Protein AF-A0A919SMQ1-F1 (afdb_monomer)

Radius of gyration: 13.42 Å; Cα contacts (8 Å, |Δi|>4): 81; chains: 1; bounding box: 36×20×33 Å

Mean predicted aligned error: 3.51 Å

Solvent-accessible surface area (backbone atoms only — not comparable to full-atom values): 5687 Å² total; per-residue (Å²): 104,67,73,59,51,52,50,40,51,54,50,43,54,51,53,53,50,55,45,63,66,43,90,88,48,80,64,47,72,66,58,54,47,54,51,48,48,54,37,41,45,47,50,40,54,54,21,54,76,47,81,59,67,58,54,54,78,65,55,49,51,48,52,51,49,47,57,54,47,53,41,44,76,69,69,42,61,51,61,60,52,18,53,77,70,77,45,52,61,82,48,73,59,51,85,54,62,83,122

Structure (mmCIF, N/CA/C/O backbone):
data_AF-A0A919SMQ1-F1
#
_entry.id   AF-A0A919SMQ1-F1
#
loop_
_atom_site.group_PDB
_atom_site.id
_atom_site.type_symbol
_atom_site.label_atom_id
_atom_site.label_alt_id
_atom_site.label_comp_id
_atom_site.label_asym_id
_atom_site.label_entity_id
_atom_site.label_seq_id
_atom_site.pdbx_PDB_ins_code
_atom_site.Cartn_x
_atom_site.Cartn_y
_atom_site.C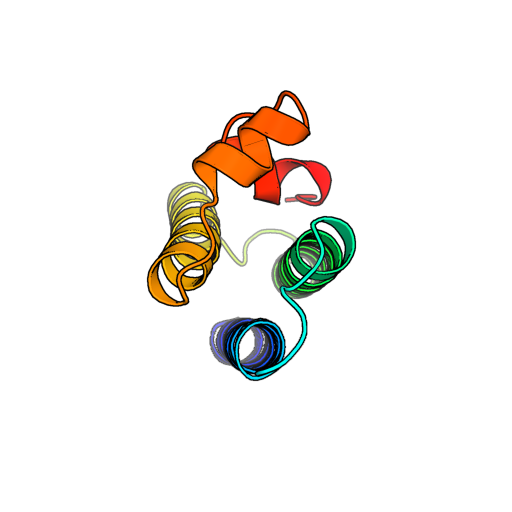artn_z
_atom_site.occupancy
_atom_site.B_iso_or_equiv
_atom_site.auth_seq_id
_atom_site.auth_comp_id
_atom_site.auth_asym_id
_atom_site.auth_atom_id
_atom_site.pdbx_PDB_model_num
ATOM 1 N N . MET A 1 1 ? -5.254 -5.901 17.399 1.00 88.06 1 MET A N 1
ATOM 2 C CA . MET A 1 1 ? -5.059 -5.009 16.247 1.00 88.06 1 MET A CA 1
ATOM 3 C C . MET A 1 1 ? -3.571 -4.892 15.950 1.00 88.06 1 MET A C 1
ATOM 5 O O . MET A 1 1 ? -3.138 -5.571 15.033 1.00 88.06 1 MET A O 1
ATOM 9 N N . LEU A 1 2 ? -2.781 -4.217 16.798 1.00 92.62 2 LEU A N 1
ATOM 10 C CA . LEU A 1 2 ? -1.348 -3.957 16.563 1.00 92.62 2 LEU A CA 1
ATOM 11 C C . LEU A 1 2 ? -0.519 -5.187 16.157 1.00 92.62 2 LEU A C 1
ATOM 13 O O . LEU A 1 2 ? 0.041 -5.190 15.075 1.00 92.62 2 LEU A O 1
ATOM 17 N N . ALA A 1 3 ? -0.528 -6.271 16.940 1.00 95.56 3 ALA A N 1
ATOM 18 C CA . ALA A 1 3 ? 0.273 -7.463 16.619 1.00 95.56 3 ALA A CA 1
ATOM 19 C C . ALA A 1 3 ? -0.081 -8.121 15.265 1.00 95.56 3 ALA A C 1
ATOM 21 O O . ALA A 1 3 ? 0.782 -8.698 14.607 1.00 95.56 3 ALA A O 1
ATOM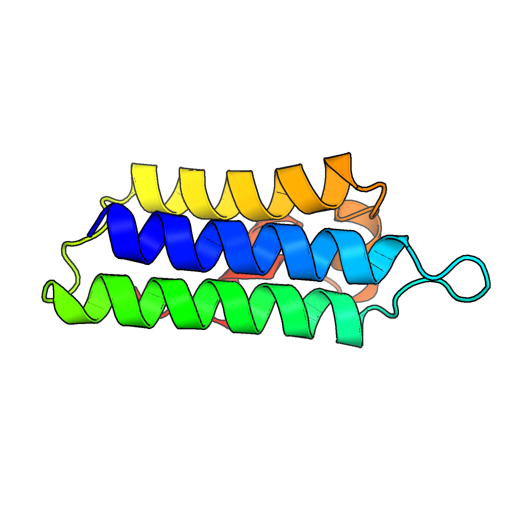 22 N N . GLU A 1 4 ? -1.345 -8.045 14.838 1.00 95.25 4 GLU A N 1
ATOM 23 C CA . GLU A 1 4 ? -1.767 -8.595 13.543 1.00 95.25 4 GLU A CA 1
ATOM 24 C C . GLU A 1 4 ? -1.401 -7.647 12.393 1.00 95.25 4 GLU A C 1
ATOM 26 O O . GLU A 1 4 ? -0.998 -8.116 11.330 1.00 95.25 4 GLU A O 1
ATOM 31 N N . THR A 1 5 ? -1.481 -6.331 12.622 1.00 96.94 5 THR A N 1
ATOM 32 C CA . THR A 1 5 ? -0.960 -5.312 11.699 1.00 96.94 5 THR A CA 1
ATOM 33 C C . THR A 1 5 ? 0.547 -5.488 11.512 1.00 96.94 5 THR A C 1
ATOM 35 O O . THR A 1 5 ? 1.002 -5.640 10.383 1.00 96.94 5 THR A O 1
ATOM 38 N N . ASP A 1 6 ? 1.313 -5.580 12.602 1.00 97.50 6 ASP A N 1
ATOM 39 C CA . ASP A 1 6 ? 2.767 -5.779 12.573 1.00 97.50 6 ASP A CA 1
ATOM 40 C C . ASP A 1 6 ? 3.142 -7.046 11.810 1.00 97.50 6 ASP A C 1
ATOM 42 O O . ASP A 1 6 ? 4.079 -7.052 11.016 1.00 97.50 6 ASP A O 1
ATOM 46 N N . LYS A 1 7 ? 2.384 -8.128 12.002 1.00 97.69 7 LYS A N 1
ATOM 47 C CA . LYS A 1 7 ? 2.578 -9.372 11.258 1.00 97.69 7 LYS A CA 1
ATOM 48 C C . LYS A 1 7 ? 2.346 -9.188 9.755 1.00 97.69 7 LYS A C 1
ATOM 50 O O . LYS A 1 7 ? 3.121 -9.728 8.964 1.00 97.69 7 LYS A O 1
ATOM 55 N N . ALA A 1 8 ? 1.302 -8.457 9.358 1.00 97.38 8 ALA A N 1
ATOM 56 C CA . ALA A 1 8 ? 1.030 -8.159 7.952 1.00 97.38 8 ALA A CA 1
ATOM 57 C C . ALA A 1 8 ? 2.155 -7.313 7.333 1.00 97.38 8 ALA A C 1
ATOM 59 O O . ALA A 1 8 ? 2.652 -7.655 6.261 1.00 97.38 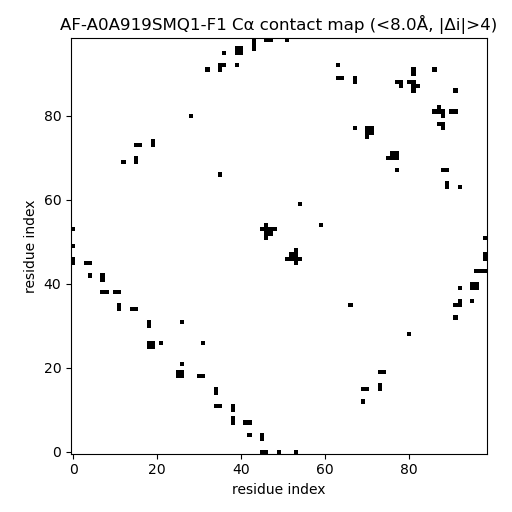8 ALA A O 1
ATOM 60 N N . LEU A 1 9 ? 2.614 -6.277 8.042 1.00 98.00 9 LEU A N 1
ATOM 61 C CA . LEU A 1 9 ? 3.694 -5.402 7.579 1.00 98.00 9 LEU A CA 1
ATOM 62 C C . LEU A 1 9 ? 5.052 -6.116 7.549 1.00 98.00 9 LEU A C 1
ATOM 64 O O . LEU A 1 9 ? 5.775 -6.004 6.568 1.00 98.00 9 LEU A O 1
ATOM 68 N N . THR A 1 10 ? 5.362 -6.947 8.546 1.00 98.12 10 THR A N 1
ATOM 69 C CA . THR A 1 10 ? 6.584 -7.771 8.557 1.00 98.12 10 THR A CA 1
ATOM 70 C C . THR A 1 10 ? 6.608 -8.716 7.357 1.00 98.12 10 THR A C 1
ATOM 72 O O . THR A 1 10 ? 7.640 -8.893 6.712 1.00 98.12 10 THR A O 1
ATOM 75 N N . ARG A 1 11 ? 5.467 -9.340 7.024 1.00 98.19 11 ARG A N 1
ATOM 76 C CA . ARG A 1 11 ? 5.386 -10.200 5.839 1.00 98.19 11 ARG A CA 1
ATOM 77 C C . ARG A 1 11 ? 5.604 -9.403 4.556 1.00 98.19 11 ARG A C 1
ATOM 79 O O . ARG A 1 11 ? 6.326 -9.875 3.684 1.00 98.19 11 ARG A O 1
ATOM 86 N N . PHE A 1 12 ? 4.994 -8.227 4.459 1.00 97.94 12 PHE A N 1
ATOM 87 C CA . PHE A 1 12 ? 5.187 -7.318 3.338 1.00 97.94 12 PHE A CA 1
ATOM 88 C C . PHE A 1 12 ? 6.662 -6.933 3.163 1.00 97.94 12 PHE A C 1
ATOM 90 O O . PHE A 1 12 ? 7.181 -7.026 2.058 1.00 97.94 12 PHE A O 1
ATOM 97 N N . GLU A 1 13 ? 7.369 -6.585 4.238 1.00 97.69 13 GLU A N 1
ATOM 98 C CA . GLU A 1 13 ? 8.794 -6.244 4.169 1.00 97.69 13 GLU A CA 1
ATOM 99 C C . GLU A 1 13 ? 9.660 -7.407 3.668 1.00 97.69 13 GLU A C 1
ATOM 101 O O . GLU A 1 13 ? 10.582 -7.190 2.881 1.00 97.69 13 GLU A O 1
ATOM 106 N N . VAL A 1 14 ? 9.346 -8.642 4.077 1.00 97.12 14 VAL A N 1
ATOM 107 C CA . VAL A 1 14 ? 10.001 -9.848 3.544 1.00 97.12 14 VAL A CA 1
ATOM 108 C C . VAL A 1 14 ? 9.702 -10.015 2.055 1.00 97.12 14 VAL A C 1
ATOM 110 O O . VAL A 1 14 ? 10.626 -10.223 1.275 1.00 97.12 14 VAL A O 1
ATOM 113 N N . ASP A 1 15 ? 8.438 -9.871 1.650 1.00 96.19 15 ASP A N 1
ATOM 114 C CA . ASP A 1 15 ? 8.033 -9.977 0.246 1.00 96.19 15 ASP A CA 1
ATOM 115 C C . ASP A 1 15 ? 8.745 -8.912 -0.622 1.00 96.19 15 ASP A C 1
ATOM 117 O O . ASP A 1 15 ? 9.223 -9.223 -1.710 1.00 96.19 15 ASP A O 1
ATOM 121 N N . VAL A 1 16 ? 8.896 -7.674 -0.134 1.00 95.31 16 VAL A N 1
ATOM 122 C CA . VAL A 1 16 ? 9.641 -6.604 -0.827 1.00 95.31 16 VAL A CA 1
ATOM 123 C C . VAL A 1 16 ? 11.129 -6.924 -0.933 1.00 95.31 16 VAL A C 1
ATOM 125 O O . VAL A 1 16 ? 11.721 -6.726 -1.994 1.00 95.31 16 VAL A O 1
ATOM 128 N N . ALA A 1 17 ? 11.743 -7.434 0.137 1.00 94.12 17 ALA A N 1
ATOM 129 C CA . ALA A 1 17 ? 13.134 -7.871 0.091 1.00 94.12 17 ALA A CA 1
ATOM 130 C C . ALA A 1 17 ? 13.327 -8.981 -0.955 1.00 94.12 17 ALA A C 1
ATOM 132 O O . ALA A 1 17 ? 14.280 -8.939 -1.733 1.00 94.12 17 ALA A O 1
ATOM 133 N N . ASP A 1 18 ? 12.399 -9.935 -1.024 1.00 93.12 18 ASP A N 1
ATOM 134 C CA . ASP A 1 18 ? 12.429 -11.002 -2.019 1.00 93.12 18 ASP A CA 1
ATOM 135 C C . ASP A 1 18 ? 12.323 -10.442 -3.446 1.00 93.12 18 ASP A C 1
ATOM 137 O O . ASP A 1 18 ? 13.113 -10.849 -4.296 1.00 93.12 18 ASP A O 1
ATOM 141 N N . LEU A 1 19 ? 11.456 -9.454 -3.712 1.00 92.00 19 LEU A N 1
ATOM 142 C CA . LEU A 1 19 ? 11.349 -8.810 -5.034 1.00 92.00 19 LEU A CA 1
ATOM 143 C C . LEU A 1 19 ? 12.686 -8.230 -5.525 1.00 92.00 19 LEU A C 1
ATOM 145 O O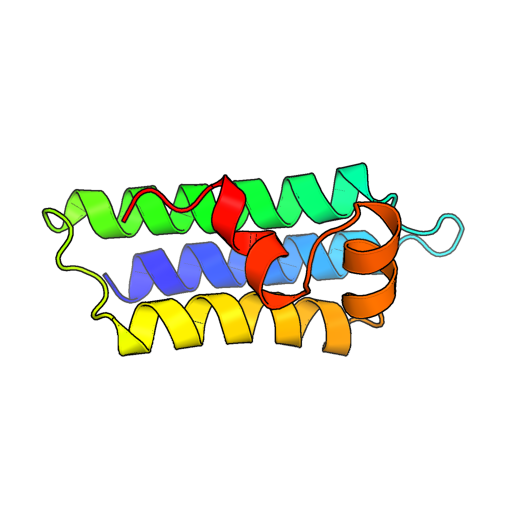 . LEU A 1 19 ? 13.008 -8.339 -6.707 1.00 92.00 19 LE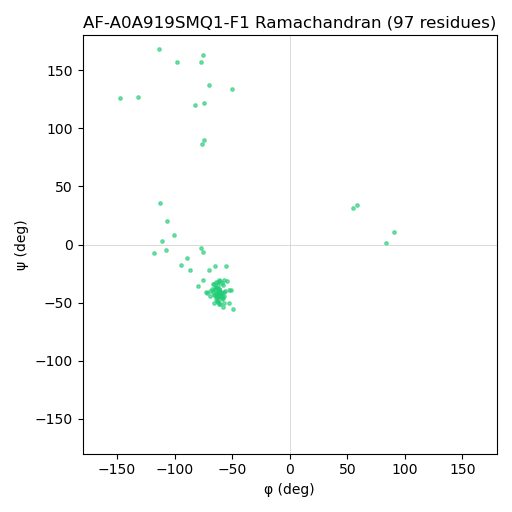U A O 1
ATOM 149 N N . VAL A 1 20 ? 13.475 -7.625 -4.633 1.00 89.50 20 VAL A N 1
ATOM 150 C CA . VAL A 1 20 ? 14.703 -6.901 -5.016 1.00 89.50 20 VAL A CA 1
ATOM 151 C C . VAL A 1 20 ? 15.976 -7.744 -4.931 1.00 89.50 20 VAL A C 1
ATOM 153 O O . VAL A 1 20 ? 16.984 -7.410 -5.551 1.00 89.50 20 VAL A O 1
ATOM 156 N N . ASN A 1 21 ? 15.944 -8.868 -4.212 1.00 88.00 21 ASN A N 1
ATOM 157 C CA . ASN A 1 21 ? 17.094 -9.765 -4.069 1.00 88.00 21 ASN A CA 1
ATOM 158 C C . ASN A 1 21 ? 17.368 -10.629 -5.320 1.00 88.00 21 ASN A C 1
ATOM 160 O O . ASN A 1 21 ? 18.396 -11.314 -5.390 1.00 88.00 21 ASN A O 1
ATOM 164 N N . HIS A 1 22 ? 16.502 -10.588 -6.338 1.00 76.06 22 HIS A N 1
ATOM 165 C CA . HIS A 1 22 ? 16.689 -11.310 -7.597 1.00 76.06 22 HIS A CA 1
ATOM 166 C C . HIS A 1 22 ? 17.736 -10.609 -8.482 1.00 76.06 22 HIS A C 1
ATOM 168 O O . HIS A 1 22 ? 17.438 -9.808 -9.359 1.00 76.06 22 HIS A O 1
ATOM 174 N N . ARG A 1 23 ? 19.015 -10.944 -8.266 1.00 61.94 23 ARG A N 1
ATOM 175 C CA . ARG A 1 23 ? 20.192 -10.311 -8.908 1.00 61.94 23 ARG A CA 1
ATOM 176 C C . ARG A 1 23 ? 20.186 -10.301 -10.449 1.00 61.94 23 ARG A C 1
ATOM 178 O O . ARG A 1 23 ? 20.956 -9.553 -11.046 1.00 61.94 23 ARG A O 1
ATOM 185 N N . TRP A 1 24 ? 19.380 -11.148 -11.082 1.00 71.81 24 TRP A N 1
ATOM 186 C CA . TRP A 1 24 ? 19.404 -11.382 -12.530 1.00 71.81 24 TRP A CA 1
ATOM 187 C C . TRP A 1 24 ? 18.108 -11.001 -13.246 1.00 71.81 24 TRP A C 1
ATOM 189 O O . TRP A 1 24 ? 18.087 -11.009 -14.473 1.00 71.81 24 TRP A O 1
ATOM 199 N N . GLU A 1 25 ? 17.055 -10.652 -12.508 1.00 79.12 25 GLU A N 1
ATOM 200 C CA . GLU A 1 25 ? 15.750 -10.324 -13.075 1.00 79.12 25 GLU A CA 1
ATOM 201 C C . GLU A 1 25 ? 15.080 -9.258 -12.213 1.00 79.12 25 GLU A C 1
ATOM 203 O O . GLU A 1 25 ? 14.966 -9.403 -10.998 1.00 79.12 25 GLU A O 1
ATOM 208 N N . SER A 1 26 ? 14.676 -8.155 -12.838 1.00 79.75 26 SER A N 1
ATOM 209 C CA . SER A 1 26 ? 13.891 -7.135 -12.152 1.00 79.75 26 SER A CA 1
ATOM 210 C C . SER A 1 26 ? 12.492 -7.673 -11.875 1.00 79.75 26 SER A C 1
ATOM 212 O O . SER A 1 26 ? 11.887 -8.276 -12.761 1.00 79.75 26 SER A O 1
ATOM 214 N N . ALA A 1 27 ? 11.970 -7.410 -10.676 1.00 88.12 27 ALA A N 1
ATOM 215 C CA . ALA A 1 27 ? 10.582 -7.706 -10.342 1.00 88.12 27 ALA A CA 1
ATOM 216 C C . ALA A 1 27 ? 9.632 -7.148 -11.410 1.00 88.12 27 ALA A C 1
ATOM 218 O O . ALA A 1 27 ? 9.769 -5.995 -11.837 1.00 88.12 27 ALA A O 1
ATOM 219 N N . THR A 1 28 ? 8.670 -7.963 -11.840 1.00 92.06 28 THR A N 1
ATOM 220 C CA . THR A 1 28 ? 7.662 -7.508 -12.795 1.00 92.06 28 THR A CA 1
ATOM 221 C C . THR A 1 28 ? 6.617 -6.646 -12.091 1.00 92.06 28 THR A C 1
ATOM 223 O O . THR A 1 28 ? 6.388 -6.777 -10.888 1.00 92.06 28 THR A O 1
ATOM 226 N N . ASP A 1 29 ? 5.928 -5.788 -12.846 1.00 93.38 29 ASP A N 1
ATOM 227 C CA . ASP A 1 29 ? 4.800 -5.009 -12.320 1.00 93.38 29 ASP A CA 1
ATOM 228 C C . ASP A 1 29 ? 3.758 -5.915 -11.650 1.00 93.38 29 ASP A C 1
ATOM 230 O O . ASP A 1 29 ? 3.237 -5.584 -10.589 1.00 93.38 29 ASP A O 1
ATOM 234 N N . THR A 1 30 ? 3.501 -7.084 -12.244 1.00 93.12 30 THR A N 1
ATOM 235 C CA . THR A 1 30 ? 2.582 -8.093 -11.709 1.00 93.12 30 THR A CA 1
ATOM 236 C C . THR A 1 30 ? 3.032 -8.602 -10.343 1.00 93.12 30 THR A C 1
ATOM 238 O O . THR A 1 30 ? 2.205 -8.710 -9.441 1.00 93.12 30 THR A O 1
ATOM 241 N N . ASP A 1 31 ? 4.324 -8.885 -10.162 1.00 94.31 31 ASP A N 1
ATOM 242 C CA . ASP A 1 31 ? 4.848 -9.363 -8.877 1.00 94.31 31 ASP A CA 1
ATOM 243 C C . ASP A 1 31 ? 4.740 -8.280 -7.802 1.00 94.31 31 ASP A C 1
ATOM 245 O O . ASP A 1 31 ? 4.330 -8.558 -6.673 1.00 94.31 31 ASP A O 1
ATOM 249 N N . ILE A 1 32 ? 5.041 -7.029 -8.167 1.00 94.19 32 ILE A N 1
ATOM 250 C CA . ILE A 1 32 ? 4.923 -5.884 -7.259 1.00 94.19 32 ILE A CA 1
ATOM 251 C C . ILE A 1 32 ? 3.461 -5.701 -6.833 1.00 94.19 32 ILE A C 1
ATOM 253 O O . ILE A 1 32 ? 3.177 -5.622 -5.636 1.00 94.19 32 ILE A O 1
ATOM 257 N N . PHE A 1 33 ? 2.520 -5.694 -7.781 1.00 94.56 33 PHE A N 1
ATOM 258 C CA . PHE A 1 33 ? 1.098 -5.576 -7.459 1.00 94.56 33 PHE A CA 1
ATOM 259 C C . PHE A 1 33 ? 0.580 -6.756 -6.642 1.00 94.56 33 PHE A C 1
ATOM 261 O O . PHE A 1 33 ? -0.180 -6.535 -5.706 1.00 94.56 33 PHE A O 1
ATOM 268 N N . ALA A 1 34 ? 1.036 -7.983 -6.901 1.00 95.50 34 ALA A N 1
ATOM 269 C CA . ALA A 1 34 ? 0.643 -9.146 -6.108 1.00 95.50 34 ALA A CA 1
ATOM 270 C C . ALA A 1 34 ? 1.078 -9.027 -4.633 1.00 95.50 34 ALA A C 1
ATOM 272 O O . ALA A 1 34 ? 0.361 -9.475 -3.732 1.00 95.50 34 ALA A O 1
ATOM 273 N N . VAL A 1 35 ? 2.239 -8.418 -4.366 1.00 96.69 35 VAL A N 1
ATOM 274 C CA . VAL A 1 35 ? 2.701 -8.126 -2.999 1.00 96.69 35 VAL A CA 1
ATOM 275 C C . VAL A 1 35 ? 1.849 -7.034 -2.348 1.00 96.69 35 VAL A C 1
ATOM 277 O O . VAL A 1 35 ? 1.419 -7.200 -1.200 1.00 96.69 35 VAL A O 1
ATOM 280 N N . VAL A 1 36 ? 1.546 -5.952 -3.074 1.00 95.62 36 VAL A N 1
ATOM 281 C CA . VAL A 1 36 ? 0.676 -4.873 -2.574 1.00 95.62 36 VAL A CA 1
ATOM 282 C C . VAL A 1 36 ? -0.724 -5.404 -2.270 1.00 95.62 36 VAL A C 1
ATOM 284 O O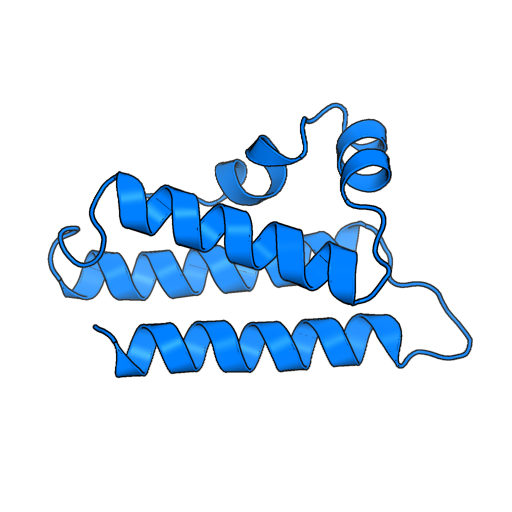 . VAL A 1 36 ? -1.205 -5.241 -1.150 1.00 95.62 36 VAL A O 1
ATOM 287 N N . GLU A 1 37 ? -1.347 -6.104 -3.217 1.00 96.00 37 GLU A N 1
ATOM 288 C CA . GLU A 1 37 ? -2.674 -6.707 -3.082 1.00 96.00 37 GLU A CA 1
ATOM 289 C C . GLU A 1 37 ? -2.760 -7.589 -1.837 1.00 96.00 37 GLU A C 1
ATOM 291 O O . GLU A 1 37 ? -3.669 -7.443 -1.016 1.00 96.00 37 GLU A O 1
ATOM 296 N N . ARG A 1 38 ? -1.794 -8.499 -1.664 1.00 97.12 38 ARG A N 1
ATOM 297 C CA . ARG A 1 38 ? -1.760 -9.410 -0.516 1.00 97.12 38 ARG A CA 1
ATOM 298 C C . ARG A 1 38 ? -1.674 -8.649 0.802 1.00 97.12 38 ARG A C 1
ATOM 300 O O . ARG A 1 38 ? -2.344 -9.023 1.765 1.00 97.12 38 ARG A O 1
ATOM 307 N N . THR A 1 39 ? -0.870 -7.592 0.838 1.00 97.62 39 THR A N 1
ATOM 308 C CA . THR A 1 39 ? -0.688 -6.749 2.024 1.00 97.62 39 THR A CA 1
ATOM 309 C C . THR A 1 39 ? -1.974 -6.009 2.367 1.00 97.62 39 THR A C 1
ATOM 311 O O . THR A 1 39 ? -2.448 -6.102 3.499 1.00 97.62 39 THR A O 1
ATOM 314 N N . VAL A 1 40 ? -2.593 -5.344 1.388 1.00 96.62 40 VAL A N 1
ATOM 315 C CA . VAL A 1 40 ? -3.841 -4.598 1.592 1.00 96.62 40 VAL A CA 1
ATOM 316 C C . VAL A 1 40 ? -4.966 -5.537 2.028 1.00 96.62 40 VAL A C 1
ATOM 318 O O . VAL A 1 40 ? -5.636 -5.262 3.020 1.00 96.62 40 VAL A O 1
ATOM 321 N N . LYS A 1 41 ? -5.114 -6.706 1.395 1.00 97.25 41 LYS A N 1
ATOM 322 C CA . LYS A 1 41 ? -6.103 -7.714 1.811 1.00 97.25 41 LYS A CA 1
ATOM 323 C C . LYS A 1 41 ? -5.867 -8.224 3.233 1.00 97.25 41 LYS A C 1
ATOM 325 O O . LYS A 1 41 ? -6.826 -8.424 3.975 1.00 97.25 41 LYS A O 1
ATOM 330 N N . ALA A 1 42 ? -4.613 -8.414 3.645 1.00 97.44 42 ALA A N 1
ATOM 331 C CA . ALA A 1 42 ? -4.305 -8.785 5.024 1.00 97.44 42 ALA A CA 1
ATOM 332 C C . ALA A 1 42 ? -4.728 -7.683 6.010 1.00 97.44 42 ALA A C 1
ATOM 334 O O . ALA A 1 42 ? -5.340 -7.990 7.033 1.00 97.44 42 ALA A O 1
ATOM 335 N N . LEU A 1 43 ? -4.481 -6.412 5.679 1.00 97.25 43 LEU A N 1
ATOM 336 C CA . LEU A 1 43 ? -4.940 -5.270 6.474 1.00 97.25 43 LEU A CA 1
ATOM 337 C C . LEU A 1 43 ? -6.473 -5.170 6.499 1.00 97.25 43 LEU A C 1
ATOM 339 O O . LEU A 1 43 ? -7.032 -4.919 7.564 1.00 97.25 43 LEU A O 1
ATOM 343 N N . ASN A 1 44 ? -7.173 -5.468 5.395 1.00 96.12 44 ASN A N 1
ATOM 344 C CA . ASN A 1 44 ? -8.639 -5.549 5.395 1.00 96.12 44 ASN A CA 1
ATOM 345 C C . ASN A 1 44 ? -9.151 -6.585 6.393 1.00 96.12 44 ASN A C 1
ATOM 347 O O . ASN A 1 44 ? -10.073 -6.306 7.157 1.00 96.12 44 ASN A O 1
ATOM 351 N N . VAL A 1 45 ? -8.525 -7.764 6.430 1.00 96.75 45 VAL A N 1
ATOM 352 C CA . VAL A 1 45 ? -8.880 -8.821 7.385 1.00 96.75 45 VAL A CA 1
ATOM 353 C C . VAL A 1 45 ? -8.644 -8.364 8.822 1.00 96.75 45 VAL A C 1
ATOM 355 O O . VAL A 1 45 ? -9.467 -8.656 9.692 1.00 96.75 45 VAL A O 1
ATOM 358 N N . VAL A 1 46 ? -7.551 -7.644 9.094 1.00 96.25 46 VAL A N 1
ATOM 359 C CA . VAL A 1 46 ? -7.332 -7.061 10.424 1.00 96.25 46 VAL A CA 1
ATOM 360 C C . VAL A 1 46 ? -8.438 -6.064 10.741 1.00 96.25 46 VAL A C 1
ATOM 362 O O . VAL A 1 46 ? -9.042 -6.193 11.801 1.00 96.25 46 VAL A O 1
ATOM 365 N N . ASN A 1 47 ? -8.768 -5.145 9.831 1.00 96.06 47 ASN A N 1
ATOM 366 C CA . ASN A 1 47 ? -9.806 -4.148 10.074 1.00 96.06 47 ASN A CA 1
ATOM 367 C C . ASN A 1 47 ? -11.186 -4.769 10.329 1.00 96.06 47 ASN A C 1
ATOM 369 O O . ASN A 1 47 ? -11.860 -4.424 11.299 1.00 96.06 47 ASN A O 1
ATOM 373 N N . ALA A 1 48 ? -11.569 -5.756 9.520 1.00 95.44 48 ALA A N 1
ATOM 374 C CA . ALA A 1 48 ? -12.837 -6.465 9.648 1.00 95.44 48 ALA A CA 1
ATOM 375 C C . ALA A 1 48 ? -12.973 -7.227 10.979 1.00 95.44 48 ALA A C 1
ATOM 377 O O . ALA A 1 48 ? -14.070 -7.315 11.521 1.00 95.44 48 ALA A O 1
ATOM 378 N N . ARG A 1 49 ? -11.875 -7.747 11.551 1.00 94.88 49 ARG A N 1
ATOM 379 C CA . ARG A 1 49 ? -11.898 -8.419 12.869 1.00 94.88 49 ARG A CA 1
ATOM 380 C C . ARG A 1 49 ? -12.260 -7.493 14.031 1.00 94.88 49 ARG A C 1
ATOM 382 O O . ARG A 1 49 ? -12.605 -7.994 15.097 1.00 94.88 49 ARG A O 1
ATOM 389 N N . PHE A 1 50 ? -12.144 -6.184 13.839 1.00 92.12 50 PHE A N 1
ATOM 390 C CA . PHE A 1 50 ? -12.544 -5.167 14.811 1.00 92.12 50 PHE A CA 1
ATOM 391 C C . PHE A 1 50 ? -13.738 -4.360 14.283 1.00 92.12 50 PHE A C 1
ATOM 393 O O . PHE A 1 50 ? -13.799 -3.154 14.493 1.00 92.12 50 PHE A O 1
ATOM 400 N N . ASP A 1 51 ? -14.653 -5.010 13.553 1.00 92.88 51 ASP A N 1
ATOM 401 C CA . ASP A 1 51 ? -15.887 -4.417 13.015 1.00 92.88 51 ASP A CA 1
ATOM 402 C C . ASP A 1 51 ? -15.656 -3.158 12.157 1.00 92.88 51 ASP A C 1
ATOM 404 O O . ASP A 1 51 ? -16.478 -2.246 12.110 1.00 92.88 51 ASP A O 1
ATOM 408 N N . GLY A 1 52 ? -14.513 -3.093 11.472 1.00 90.88 52 GLY A N 1
ATOM 409 C CA . GLY A 1 52 ? -14.142 -1.957 10.632 1.00 90.88 52 GLY A CA 1
ATOM 410 C C . GLY A 1 52 ? -13.496 -0.783 11.381 1.00 90.88 52 GLY A C 1
ATOM 411 O O . GLY A 1 52 ? -13.154 0.218 10.748 1.00 90.88 52 GLY A O 1
ATOM 412 N N . ALA A 1 53 ? -13.309 -0.910 12.697 1.00 92.50 53 ALA A N 1
ATOM 413 C CA . ALA A 1 53 ? -12.805 0.126 13.599 1.00 92.50 53 ALA A CA 1
ATOM 414 C C . ALA A 1 53 ? -11.353 -0.119 14.059 1.00 92.50 53 ALA A C 1
ATOM 416 O O . ALA A 1 53 ? -10.937 0.389 15.099 1.00 92.50 53 ALA A O 1
ATOM 417 N N . ALA A 1 54 ? -10.576 -0.932 13.333 1.00 93.56 54 ALA A N 1
ATOM 418 C CA . ALA A 1 54 ? -9.167 -1.145 13.669 1.00 93.56 54 ALA A CA 1
ATOM 419 C C . ALA A 1 54 ? -8.285 0.042 13.275 1.00 93.56 54 ALA A C 1
ATOM 421 O O . ALA A 1 54 ? -7.258 0.237 13.915 1.00 93.56 54 ALA A O 1
ATOM 422 N N . TYR A 1 55 ? -8.664 0.764 12.215 1.00 95.12 55 TYR A N 1
ATOM 423 C CA . TYR A 1 55 ? -7.907 1.884 11.666 1.00 95.12 55 TYR A CA 1
ATOM 424 C C . TYR A 1 55 ? -8.810 3.094 11.443 1.00 95.12 55 TYR A C 1
ATOM 426 O O . TYR A 1 55 ? -9.812 3.005 10.723 1.00 95.12 55 TYR A O 1
ATOM 434 N N . GLU A 1 56 ? -8.407 4.232 11.988 1.00 94.06 56 GLU A N 1
ATOM 435 C CA . GLU A 1 56 ? -8.985 5.541 11.700 1.00 94.06 56 GLU A CA 1
ATOM 436 C C . GLU A 1 56 ? -8.545 6.065 10.329 1.00 94.06 56 GLU A C 1
ATOM 438 O O . GLU A 1 56 ? -7.551 5.618 9.760 1.00 94.06 56 GLU A O 1
ATOM 443 N N . THR A 1 57 ? -9.261 7.062 9.799 1.00 91.88 57 THR A N 1
ATOM 444 C CA . THR A 1 57 ? -8.977 7.651 8.468 1.00 91.88 57 THR A CA 1
ATOM 445 C C . THR A 1 57 ? -7.508 8.053 8.292 1.00 91.88 57 THR A C 1
ATOM 447 O O . THR A 1 57 ? -6.926 7.819 7.239 1.00 91.88 57 THR A O 1
ATOM 450 N N . GLU A 1 58 ? -6.879 8.597 9.331 1.00 93.62 58 GLU A N 1
ATOM 451 C CA . GLU A 1 58 ? -5.468 8.979 9.267 1.00 93.62 58 GLU A CA 1
ATOM 452 C C . GLU A 1 58 ? -4.524 7.765 9.285 1.00 93.62 58 GLU A C 1
ATOM 454 O O . GLU A 1 58 ? -3.564 7.712 8.521 1.00 93.62 58 GLU A O 1
ATOM 459 N N . GLU A 1 59 ? -4.803 6.754 10.110 1.00 93.94 59 GLU A N 1
ATOM 460 C CA . GLU A 1 59 ? -3.983 5.535 10.202 1.00 93.94 59 GLU A CA 1
ATOM 461 C C . GLU A 1 59 ? -4.010 4.749 8.888 1.00 93.94 59 GLU A C 1
ATOM 463 O O . GLU A 1 59 ? -3.007 4.201 8.439 1.00 93.94 59 GLU A O 1
ATOM 468 N N . ARG A 1 60 ? -5.164 4.754 8.230 1.00 93.75 60 ARG A N 1
ATOM 469 C CA . ARG A 1 60 ? -5.381 4.212 6.892 1.00 93.75 60 ARG A CA 1
ATOM 470 C C . ARG A 1 60 ? -4.483 4.864 5.841 1.00 93.75 60 ARG A C 1
ATOM 472 O O . ARG A 1 60 ? -3.845 4.158 5.056 1.00 93.75 60 ARG A O 1
ATOM 479 N N . ASP A 1 61 ? -4.396 6.191 5.852 1.00 91.62 61 ASP A N 1
ATOM 480 C CA . ASP A 1 61 ? -3.510 6.943 4.961 1.00 91.62 61 ASP A CA 1
ATOM 481 C C . ASP A 1 61 ? -2.033 6.692 5.300 1.00 91.62 61 ASP A C 1
ATOM 483 O O . ASP A 1 61 ? -1.209 6.519 4.397 1.00 91.62 61 ASP A O 1
ATOM 487 N N . GLN A 1 62 ? -1.695 6.587 6.590 1.00 94.69 62 GLN A N 1
ATOM 488 C CA . GLN A 1 62 ? -0.346 6.238 7.046 1.00 94.69 62 GLN A CA 1
ATOM 489 C C . GLN A 1 62 ? 0.070 4.835 6.586 1.00 94.69 62 GLN A C 1
ATOM 491 O O . GLN A 1 62 ? 1.195 4.664 6.119 1.00 94.69 62 GLN A O 1
ATOM 496 N N . LEU A 1 63 ? -0.824 3.843 6.644 1.00 95.44 63 LEU A N 1
ATOM 497 C CA . LEU A 1 63 ? -0.566 2.487 6.149 1.00 95.44 63 LEU A CA 1
ATOM 498 C C . LEU A 1 63 ? -0.289 2.480 4.640 1.00 95.44 63 LEU A C 1
ATOM 500 O O . LEU A 1 63 ? 0.668 1.848 4.191 1.00 95.44 63 LEU A O 1
ATOM 504 N N . CYS A 1 64 ? -1.077 3.220 3.856 1.00 93.25 64 CYS A N 1
ATOM 505 C CA . CYS A 1 64 ? -0.859 3.335 2.411 1.00 93.25 64 CYS A CA 1
ATOM 506 C C . CYS A 1 64 ? 0.470 4.043 2.102 1.00 93.25 64 CYS A C 1
ATOM 508 O O . CYS A 1 64 ? 1.248 3.586 1.261 1.00 93.25 64 CYS A O 1
ATOM 510 N N . GLY A 1 65 ? 0.760 5.128 2.827 1.00 93.31 65 GLY A N 1
ATOM 511 C CA . GLY A 1 65 ? 2.025 5.851 2.731 1.00 93.31 65 GLY A CA 1
ATOM 512 C C . GLY A 1 65 ? 3.227 4.979 3.087 1.00 93.31 65 GLY A C 1
ATOM 513 O O . GLY A 1 65 ? 4.232 5.011 2.381 1.00 93.31 65 GLY A O 1
ATOM 514 N N . TYR A 1 66 ? 3.110 4.152 4.126 1.00 95.50 66 TYR A N 1
ATOM 515 C CA . TYR A 1 66 ? 4.143 3.202 4.521 1.00 95.50 66 TYR A CA 1
ATOM 516 C C . TYR A 1 66 ? 4.399 2.160 3.424 1.00 95.50 66 TYR A C 1
ATOM 518 O O . TYR A 1 66 ? 5.548 1.980 3.030 1.00 95.50 66 TYR A O 1
ATOM 526 N N . ILE A 1 67 ? 3.358 1.531 2.862 1.00 95.50 67 ILE A N 1
ATOM 527 C CA . ILE A 1 67 ? 3.513 0.548 1.770 1.00 95.50 67 ILE A CA 1
ATOM 528 C C . ILE A 1 67 ? 4.247 1.173 0.575 1.00 95.50 67 ILE A C 1
ATOM 530 O O . ILE A 1 67 ? 5.247 0.629 0.105 1.00 95.50 67 ILE A O 1
ATOM 534 N N . GLY A 1 68 ? 3.792 2.341 0.110 1.00 93.75 68 GLY A N 1
ATOM 535 C CA . GLY A 1 68 ? 4.434 3.047 -1.001 1.00 93.75 68 GLY A CA 1
ATOM 536 C C . GLY A 1 68 ? 5.874 3.465 -0.688 1.00 93.75 68 GLY A C 1
ATOM 537 O O . GLY A 1 68 ? 6.764 3.278 -1.517 1.00 93.75 68 GLY A O 1
ATOM 538 N N . GLY A 1 69 ? 6.118 3.975 0.521 1.00 94.62 69 GLY A N 1
ATOM 539 C CA . GLY A 1 69 ? 7.444 4.382 0.983 1.00 94.62 69 GLY A CA 1
ATOM 540 C C . GLY A 1 69 ? 8.433 3.219 1.026 1.00 94.62 69 GLY A C 1
ATOM 541 O O . GLY A 1 69 ? 9.533 3.340 0.501 1.00 94.62 69 GLY A O 1
ATOM 542 N N . ARG A 1 70 ? 8.033 2.053 1.546 1.00 95.94 70 ARG A N 1
ATOM 543 C CA . ARG A 1 70 ? 8.914 0.873 1.603 1.00 95.94 70 ARG A CA 1
ATOM 544 C C . ARG A 1 70 ? 9.260 0.314 0.224 1.00 95.94 70 ARG A C 1
ATOM 546 O O . ARG A 1 70 ? 10.382 -0.147 0.036 1.00 95.94 70 ARG A O 1
ATOM 553 N N . LEU A 1 71 ? 8.341 0.377 -0.742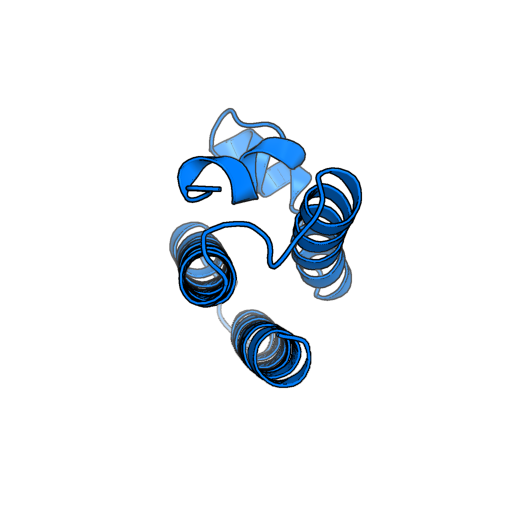 1.00 94.25 71 LEU A N 1
ATOM 554 C CA . LEU A 1 71 ? 8.649 0.025 -2.133 1.00 94.25 71 LEU A CA 1
ATOM 555 C C . LEU A 1 71 ? 9.704 0.978 -2.720 1.00 94.25 71 LEU A C 1
ATOM 557 O O . LEU A 1 71 ? 10.680 0.516 -3.311 1.00 94.25 71 LEU A O 1
ATOM 561 N N . GLN A 1 72 ? 9.555 2.290 -2.503 1.00 93.81 72 GLN A N 1
ATOM 562 C CA . GLN A 1 72 ? 10.544 3.284 -2.941 1.00 93.81 72 GLN A CA 1
ATOM 563 C C . GLN A 1 72 ? 11.903 3.091 -2.261 1.00 93.81 72 GLN A C 1
ATOM 565 O O . GLN A 1 72 ? 12.927 3.101 -2.942 1.00 93.81 72 GLN A O 1
ATOM 570 N N . ASP A 1 73 ? 11.920 2.851 -0.948 1.00 94.75 73 ASP A N 1
ATOM 571 C CA . ASP A 1 73 ? 13.141 2.576 -0.180 1.00 94.75 73 ASP A CA 1
ATOM 572 C C . ASP A 1 73 ? 13.889 1.343 -0.709 1.00 94.75 73 ASP A C 1
ATOM 574 O O . ASP A 1 73 ? 15.118 1.291 -0.672 1.00 94.75 73 ASP A O 1
ATOM 578 N N . ALA A 1 74 ? 13.153 0.348 -1.210 1.00 92.62 74 ALA A N 1
ATOM 579 C CA . ALA A 1 74 ? 13.714 -0.850 -1.826 1.00 92.62 74 ALA A CA 1
ATOM 580 C C . ALA A 1 74 ? 14.229 -0.612 -3.262 1.00 92.62 74 ALA A C 1
ATOM 582 O O . ALA A 1 74 ? 14.809 -1.512 -3.866 1.00 92.62 74 ALA A O 1
ATOM 583 N N . GLY A 1 75 ? 14.057 0.594 -3.810 1.00 92.19 75 GLY A N 1
ATOM 584 C CA . GLY A 1 75 ? 14.496 0.972 -5.154 1.00 92.19 75 GLY A CA 1
ATOM 585 C C . GLY A 1 75 ? 13.457 0.735 -6.251 1.00 92.19 75 GLY A C 1
ATOM 586 O O . GLY A 1 75 ? 13.790 0.836 -7.431 1.00 92.19 75 GLY A O 1
ATOM 587 N N . ILE A 1 76 ? 12.206 0.430 -5.895 1.00 91.62 76 ILE A N 1
ATOM 588 C CA . ILE A 1 76 ? 11.110 0.307 -6.859 1.00 91.62 76 ILE A CA 1
ATOM 589 C C . ILE A 1 76 ? 10.580 1.709 -7.169 1.00 91.62 76 ILE A C 1
ATOM 591 O O . ILE A 1 76 ? 10.092 2.415 -6.288 1.00 91.62 76 ILE A O 1
ATOM 595 N N . ASP A 1 77 ? 10.641 2.110 -8.439 1.00 91.44 77 ASP A N 1
ATOM 596 C CA . ASP A 1 77 ? 10.064 3.375 -8.896 1.00 91.44 77 ASP A CA 1
ATOM 597 C C . ASP A 1 77 ? 8.532 3.265 -8.968 1.00 91.44 77 ASP A C 1
ATOM 599 O O . ASP A 1 77 ? 7.943 2.859 -9.975 1.00 91.44 77 ASP A O 1
ATOM 603 N N . VAL A 1 78 ? 7.895 3.597 -7.845 1.00 89.31 78 VAL A N 1
ATOM 604 C CA . VAL A 1 78 ? 6.441 3.552 -7.652 1.00 89.31 78 VAL A CA 1
ATOM 605 C C . VAL A 1 78 ? 5.714 4.543 -8.571 1.00 89.31 78 VAL A C 1
ATOM 607 O O . VAL A 1 78 ? 4.612 4.247 -9.032 1.00 89.31 78 VAL A O 1
ATOM 610 N N . ASP A 1 79 ? 6.321 5.690 -8.886 1.00 88.38 79 ASP A N 1
ATOM 611 C CA . ASP A 1 79 ? 5.726 6.677 -9.793 1.00 88.38 79 ASP A CA 1
ATOM 612 C C . ASP A 1 79 ? 5.756 6.172 -11.243 1.00 88.38 79 ASP A C 1
ATOM 614 O O . ASP A 1 79 ? 4.751 6.261 -11.956 1.00 88.38 79 ASP A O 1
ATOM 618 N N . ALA A 1 80 ? 6.862 5.556 -11.671 1.00 90.31 80 ALA A N 1
ATOM 619 C CA . ALA A 1 80 ? 6.940 4.907 -12.976 1.00 90.31 80 ALA A CA 1
ATOM 620 C C . ALA A 1 80 ? 6.013 3.687 -13.072 1.00 90.31 80 ALA A C 1
ATOM 622 O O . ALA A 1 80 ? 5.397 3.484 -14.121 1.00 90.31 80 ALA A O 1
ATOM 623 N N . LEU A 1 81 ? 5.893 2.887 -12.004 1.00 90.56 81 LEU A N 1
ATOM 624 C CA . LEU A 1 81 ? 4.934 1.781 -11.921 1.00 90.56 81 LEU A CA 1
ATOM 625 C C . LEU A 1 81 ? 3.505 2.297 -12.114 1.00 90.56 81 LEU A C 1
ATOM 627 O O . LEU A 1 81 ? 2.812 1.849 -13.023 1.00 90.56 81 LEU A O 1
ATOM 631 N N . ALA A 1 82 ? 3.087 3.297 -11.335 1.00 88.75 82 ALA A N 1
ATOM 632 C CA . ALA A 1 82 ? 1.764 3.901 -11.471 1.00 88.75 82 ALA A CA 1
ATOM 633 C C . ALA A 1 82 ? 1.536 4.451 -12.891 1.00 88.75 82 ALA A C 1
ATOM 635 O O . ALA A 1 82 ? 0.498 4.198 -13.506 1.00 88.75 82 ALA A O 1
ATOM 636 N N . GLY A 1 83 ? 2.538 5.138 -13.450 1.00 90.56 83 GLY A N 1
ATOM 637 C CA . GLY A 1 83 ? 2.492 5.695 -14.799 1.00 90.56 83 GLY A CA 1
ATOM 638 C C . GLY A 1 83 ? 2.263 4.641 -15.887 1.00 90.56 83 GLY A C 1
ATOM 639 O O . GLY A 1 83 ? 1.441 4.862 -16.780 1.00 90.56 83 GLY A O 1
ATOM 640 N N . ARG A 1 84 ? 2.916 3.471 -15.794 1.00 92.50 84 ARG A N 1
ATOM 641 C CA . ARG A 1 84 ? 2.713 2.347 -16.734 1.00 92.50 84 ARG A CA 1
ATOM 642 C C . ARG A 1 84 ? 1.279 1.815 -16.718 1.00 92.50 84 ARG A C 1
ATOM 644 O O . ARG A 1 84 ? 0.777 1.405 -17.763 1.00 92.50 84 ARG A O 1
ATOM 651 N N . HIS A 1 85 ? 0.607 1.902 -15.571 1.00 88.81 85 HIS A N 1
ATOM 652 C CA . HIS A 1 85 ? -0.768 1.426 -15.369 1.00 88.81 85 HIS A CA 1
ATOM 65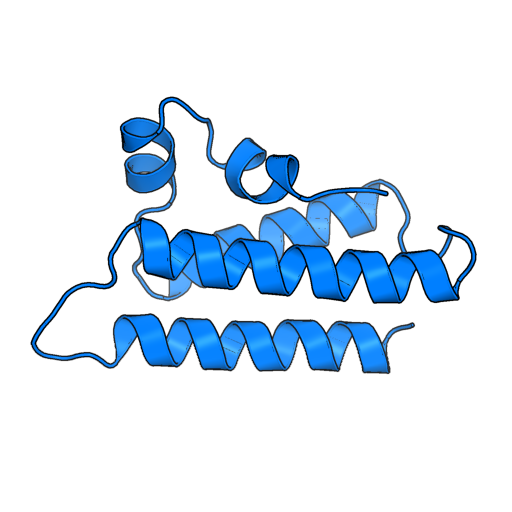3 C C . HIS A 1 85 ? -1.819 2.542 -15.414 1.00 88.81 85 HIS A C 1
ATOM 655 O O . HIS A 1 85 ? -2.997 2.291 -15.188 1.00 88.81 85 HIS A O 1
ATOM 661 N N . ARG A 1 86 ? -1.426 3.772 -15.788 1.00 88.12 86 ARG A N 1
ATOM 662 C CA . ARG A 1 86 ? -2.304 4.961 -15.858 1.00 88.12 86 ARG A CA 1
ATOM 663 C C . ARG A 1 86 ? -2.969 5.303 -14.519 1.00 88.12 86 ARG A C 1
ATOM 665 O O . ARG A 1 86 ? -4.096 5.794 -14.482 1.00 88.12 86 ARG A O 1
ATOM 672 N N . MET A 1 87 ? -2.249 5.063 -13.432 1.00 86.81 87 MET A N 1
ATOM 673 C CA . MET A 1 87 ? -2.660 5.336 -12.058 1.00 86.81 87 MET A CA 1
ATOM 674 C C . MET A 1 87 ? -1.776 6.435 -11.459 1.00 86.81 87 MET A C 1
ATOM 676 O O . MET A 1 87 ? -0.738 6.795 -12.015 1.00 86.81 87 MET A O 1
ATOM 680 N N . THR A 1 88 ? -2.174 6.969 -10.304 1.00 79.38 88 THR A N 1
ATOM 681 C CA . THR A 1 88 ? -1.259 7.752 -9.457 1.00 79.38 88 THR A CA 1
ATOM 682 C C . THR A 1 88 ? -0.708 6.853 -8.353 1.00 79.38 88 THR A C 1
ATOM 684 O O . THR A 1 88 ? -1.348 5.866 -7.995 1.00 79.38 88 THR A O 1
ATOM 687 N N . ARG A 1 89 ? 0.453 7.187 -7.775 1.00 74.25 89 ARG A N 1
ATOM 688 C CA . ARG A 1 89 ? 1.056 6.391 -6.688 1.00 74.25 89 ARG A CA 1
ATOM 689 C C . ARG A 1 89 ? 0.118 6.155 -5.500 1.00 74.25 89 ARG A C 1
ATOM 691 O O . ARG A 1 89 ? 0.190 5.114 -4.864 1.00 74.25 89 ARG A O 1
ATOM 698 N N . HIS A 1 90 ? -0.772 7.111 -5.227 1.00 70.94 90 HIS A N 1
ATOM 699 C CA . HIS A 1 90 ? -1.743 7.026 -4.139 1.00 70.94 90 HIS A CA 1
ATOM 700 C C . HIS A 1 90 ? -2.829 5.980 -4.417 1.00 70.94 90 HIS A C 1
ATOM 702 O O . HIS A 1 90 ? -3.411 5.461 -3.481 1.00 70.94 90 HIS A O 1
ATOM 708 N N . VAL A 1 91 ? -3.043 5.632 -5.689 1.00 80.38 91 VAL A N 1
ATOM 709 C CA . VAL A 1 91 ? -4.070 4.683 -6.135 1.00 80.38 91 VAL A CA 1
ATOM 710 C C . VAL A 1 91 ? -3.545 3.243 -6.158 1.00 80.38 91 VAL A C 1
ATOM 712 O O . VAL A 1 91 ? -4.334 2.311 -6.241 1.00 80.38 91 VAL A O 1
ATOM 715 N N . ILE A 1 92 ? -2.230 3.022 -6.029 1.00 84.19 92 ILE A N 1
ATOM 716 C CA . ILE A 1 92 ? -1.639 1.671 -6.065 1.00 84.19 92 ILE A CA 1
ATOM 717 C C . ILE A 1 92 ? -2.225 0.760 -4.982 1.00 84.19 92 ILE A C 1
ATOM 719 O O . ILE A 1 92 ? -2.393 -0.428 -5.217 1.00 84.19 92 ILE A O 1
ATOM 723 N N . THR A 1 93 ? -2.554 1.294 -3.808 1.00 86.31 93 THR A N 1
ATOM 724 C CA . THR A 1 93 ? -3.204 0.520 -2.744 1.00 86.31 93 THR A CA 1
ATOM 725 C C . THR A 1 93 ? -4.724 0.482 -2.875 1.00 86.31 93 THR A C 1
ATOM 727 O O . THR A 1 93 ? -5.347 -0.424 -2.330 1.00 86.31 93 THR A O 1
ATOM 730 N N . ASP A 1 94 ? -5.320 1.447 -3.581 1.00 85.38 94 ASP A N 1
ATOM 731 C CA . ASP A 1 94 ? -6.758 1.746 -3.552 1.00 85.38 94 ASP A CA 1
ATOM 732 C C . ASP A 1 94 ? -7.631 0.644 -4.119 1.00 85.38 94 ASP A C 1
ATOM 734 O O . ASP A 1 94 ? -8.727 0.429 -3.611 1.00 85.38 94 ASP A O 1
ATOM 738 N N . GLU A 1 95 ? -7.140 -0.070 -5.129 1.00 8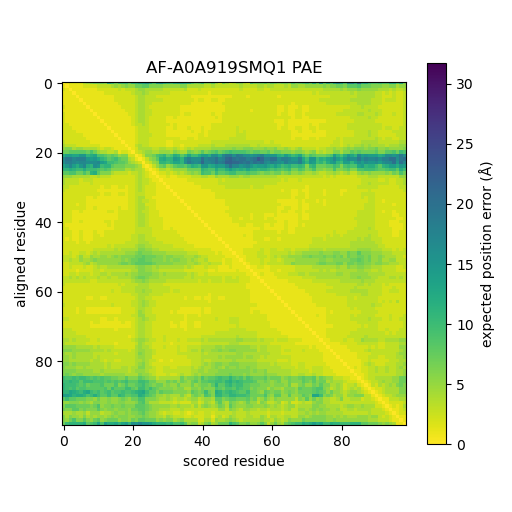6.12 95 GLU A N 1
ATOM 739 C CA . GLU A 1 95 ? -7.899 -1.116 -5.815 1.00 86.12 95 GLU A CA 1
ATOM 740 C C . GLU A 1 95 ? -8.402 -2.213 -4.864 1.00 86.12 95 GLU A C 1
ATOM 742 O O . GLU A 1 95 ? -9.474 -2.778 -5.080 1.00 86.12 95 GLU A O 1
ATOM 747 N N . TRP A 1 96 ? -7.663 -2.489 -3.787 1.00 90.88 96 TRP A N 1
ATOM 748 C CA . TRP A 1 96 ? -7.964 -3.585 -2.865 1.00 90.88 96 TRP A CA 1
ATOM 749 C C . TRP A 1 96 ? -8.437 -3.123 -1.488 1.00 90.88 96 TRP A C 1
ATOM 751 O O . TRP A 1 96 ? -8.643 -3.969 -0.617 1.00 90.88 96 TRP A O 1
ATOM 761 N N . ARG A 1 97 ? -8.602 -1.815 -1.258 1.00 88.06 97 ARG A N 1
ATOM 762 C CA . ARG A 1 97 ? -9.097 -1.298 0.027 1.00 88.06 97 ARG A CA 1
ATOM 763 C C . ARG A 1 97 ? -10.598 -1.552 0.146 1.00 88.06 97 ARG A C 1
ATOM 765 O O . ARG A 1 97 ? -11.379 -1.085 -0.674 1.00 88.06 97 ARG A O 1
ATOM 772 N N . GLU A 1 98 ? -10.999 -2.269 1.192 1.00 89.06 98 GLU A N 1
ATOM 773 C CA . GLU A 1 98 ? -12.417 -2.542 1.495 1.00 89.06 98 GLU A CA 1
ATOM 774 C C . GLU A 1 98 ? -12.936 -1.756 2.707 1.00 89.06 98 GLU A C 1
ATOM 776 O O . GLU A 1 98 ? -14.117 -1.858 3.039 1.00 89.06 98 GLU A O 1
ATOM 781 N N . TRP A 1 99 ? -12.063 -1.010 3.388 1.00 75.62 99 TRP A N 1
ATOM 782 C CA . TRP A 1 99 ? -12.378 -0.306 4.626 1.00 75.62 99 TRP A CA 1
ATOM 783 C C . TRP A 1 99 ? -12.437 1.204 4.502 1.00 75.62 99 TRP A C 1
ATOM 785 O O . TRP A 1 99 ? -11.647 1.803 3.743 1.00 75.62 99 TRP A O 1
#

Sequence (99 aa):
MLAETDKALTRFEVDVADLVNHRWESATDTDIFAVVERTVKALNVVNARFDGAAYETEERDQLCGYIGGRLQDAGIDVDALAGRHRMTRHVITDEWREW

Foldseek 3Di:
DVVLLVVLVVVLLVLLCVQLVPPPDHRDLVSLLVSLLSSQVSVQVVCVVVVNPPDDPVRVQVSLVVSLVSNVVSVNPLQVSCVVVVHGSSCSNVVRHPD

pLDDT: mean 91.52, std 6.63, range [61.94, 98.19]

Organism: NCBI:txid113560

Secondary structure (DSSP, 8-state):
-HHHHHHHHHHHHHHHHHHH--TTSPPPHHHHHHHHHHHHHHHHHHHHTTTT-SS-HHHHHHHHHHHHHHHHHTT--HHHHHHHTT--GGGTTGGG---